Protein AF-A0A1H1J0T8-F1 (afdb_monomer_lite)

Radius of gyration: 20.22 Å; chains: 1; bounding box: 38×29×60 Å

Structure (mmCIF, N/CA/C/O backbone):
data_AF-A0A1H1J0T8-F1
#
_entry.id   AF-A0A1H1J0T8-F1
#
loop_
_atom_site.group_PDB
_atom_site.id
_atom_site.type_symbol
_atom_site.label_atom_id
_atom_site.label_alt_id
_atom_site.label_comp_id
_atom_site.label_asym_id
_atom_site.label_entity_id
_atom_site.label_seq_id
_atom_site.pdbx_PDB_ins_code
_atom_site.Cartn_x
_atom_site.Cartn_y
_atom_site.Cartn_z
_atom_site.occupancy
_atom_site.B_iso_or_equiv
_atom_site.auth_seq_id
_atom_site.auth_comp_id
_atom_site.auth_asym_id
_atom_site.auth_atom_id
_atom_site.pdbx_PDB_model_num
ATOM 1 N N . MET A 1 1 ? 25.800 -18.029 -51.440 1.00 46.28 1 MET A N 1
ATOM 2 C CA . MET A 1 1 ? 26.613 -17.877 -50.205 1.00 46.28 1 MET A CA 1
ATOM 3 C C . MET A 1 1 ? 26.675 -16.375 -49.922 1.00 46.28 1 MET A C 1
ATOM 5 O O . MET A 1 1 ? 26.963 -15.665 -50.865 1.00 46.28 1 MET A O 1
ATOM 9 N N . LYS A 1 2 ? 26.339 -15.773 -48.777 1.00 50.72 2 LYS A N 1
ATOM 10 C CA . LYS A 1 2 ? 26.187 -16.196 -47.378 1.00 50.72 2 LYS A CA 1
ATOM 11 C C . LYS A 1 2 ? 24.966 -15.469 -46.773 1.00 50.72 2 LYS A C 1
ATOM 13 O O . LYS A 1 2 ? 24.762 -14.294 -47.054 1.00 50.72 2 LYS A O 1
ATOM 18 N N . LYS A 1 3 ? 24.171 -16.163 -45.953 1.00 53.59 3 LYS A N 1
ATOM 19 C CA . LYS A 1 3 ? 23.136 -15.561 -45.094 1.00 53.59 3 LYS A CA 1
ATOM 20 C C . LYS A 1 3 ? 23.832 -15.093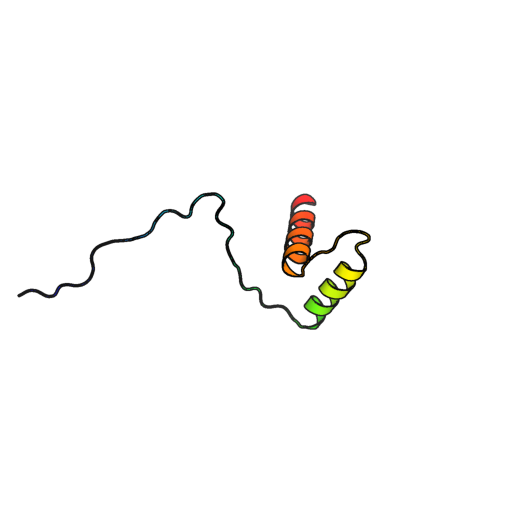 -43.809 1.00 53.59 3 LYS A C 1
ATOM 22 O O . LYS A 1 3 ? 24.522 -15.904 -43.200 1.00 53.59 3 LYS A O 1
ATOM 27 N N . HIS A 1 4 ? 23.680 -13.831 -43.417 1.00 49.03 4 HIS A N 1
ATOM 28 C CA . HIS A 1 4 ? 24.127 -13.327 -42.114 1.00 49.03 4 HIS A CA 1
ATOM 29 C C . HIS A 1 4 ? 22.897 -13.058 -41.238 1.00 49.03 4 HIS A C 1
ATOM 31 O O . HIS A 1 4 ? 22.095 -12.180 -41.536 1.00 49.03 4 HIS A O 1
ATOM 37 N N . LEU A 1 5 ? 22.757 -13.845 -40.174 1.00 56.88 5 LEU A N 1
ATOM 38 C CA . LEU A 1 5 ? 21.858 -13.645 -39.034 1.00 56.88 5 LEU A CA 1
ATOM 39 C C . LEU A 1 5 ? 22.630 -14.101 -37.774 1.00 56.88 5 LEU A C 1
ATOM 41 O O . LEU A 1 5 ? 23.587 -14.866 -37.898 1.00 56.88 5 LEU A O 1
ATOM 45 N N . PRO A 1 6 ? 22.240 -13.655 -36.574 1.00 51.25 6 PRO A N 1
ATOM 46 C CA . PRO A 1 6 ? 22.811 -12.543 -35.828 1.00 51.25 6 PRO A CA 1
ATOM 47 C C . PRO A 1 6 ? 23.833 -13.020 -34.779 1.00 51.25 6 PRO A C 1
ATOM 49 O O . PRO A 1 6 ? 23.624 -14.013 -34.083 1.00 51.25 6 PRO A O 1
ATOM 52 N N . SER A 1 7 ? 24.943 -12.297 -34.632 1.00 48.19 7 SER A N 1
ATOM 53 C CA . SER A 1 7 ? 25.960 -12.619 -33.629 1.00 48.19 7 SER A CA 1
ATOM 54 C C . SER A 1 7 ? 25.596 -12.013 -32.274 1.00 48.19 7 SER A C 1
ATOM 56 O O . SER A 1 7 ? 25.589 -10.798 -32.128 1.00 48.19 7 SER A O 1
ATOM 58 N N . GLY A 1 8 ? 25.343 -12.887 -31.297 1.00 48.31 8 GLY A N 1
ATOM 59 C CA . GLY A 1 8 ? 25.845 -12.741 -29.929 1.00 48.31 8 GLY A CA 1
ATOM 60 C C . GLY A 1 8 ? 25.226 -11.662 -29.039 1.00 48.31 8 GLY A C 1
ATOM 61 O O . GLY A 1 8 ? 25.692 -10.536 -28.996 1.00 48.31 8 GLY A O 1
ATOM 62 N N . SER A 1 9 ? 24.267 -12.082 -28.213 1.00 52.66 9 SER A N 1
ATOM 63 C CA . SER A 1 9 ? 24.293 -11.884 -26.756 1.00 52.66 9 SER A CA 1
ATOM 64 C C . SER A 1 9 ? 24.888 -10.576 -26.199 1.00 52.66 9 SER A C 1
ATOM 66 O O . SER A 1 9 ? 25.870 -10.624 -25.464 1.00 52.66 9 SER A O 1
ATOM 68 N N . ASP A 1 10 ? 24.199 -9.444 -26.362 1.00 50.12 10 ASP A N 1
ATOM 69 C CA . ASP A 1 10 ? 24.364 -8.275 -25.473 1.00 50.12 10 ASP A CA 1
ATOM 70 C C . ASP A 1 10 ? 23.617 -8.497 -24.138 1.00 50.12 10 ASP A C 1
ATOM 72 O O . ASP A 1 10 ? 22.844 -7.678 -23.644 1.00 50.12 10 ASP A O 1
ATOM 76 N N . ARG A 1 11 ? 23.776 -9.687 -23.545 1.00 57.06 11 ARG A N 1
ATOM 77 C CA . ARG A 1 11 ? 23.260 -9.972 -22.203 1.00 57.06 11 ARG A CA 1
ATOM 78 C C . ARG A 1 11 ? 24.279 -9.460 -21.206 1.00 57.06 11 ARG A C 1
ATOM 80 O O . ARG A 1 11 ? 24.992 -10.238 -20.575 1.00 57.06 11 ARG A O 1
ATOM 87 N N . LYS A 1 12 ? 24.345 -8.137 -21.073 1.00 61.91 12 LYS A N 1
ATOM 88 C CA . LYS A 1 12 ? 24.979 -7.511 -19.916 1.00 61.91 12 LYS A CA 1
ATOM 89 C C . LYS A 1 12 ? 24.355 -8.160 -18.667 1.00 61.91 12 LYS A C 1
ATOM 91 O O . LYS A 1 12 ? 23.123 -8.178 -18.567 1.00 61.91 12 LYS A O 1
ATOM 96 N N . PRO A 1 13 ? 25.137 -8.770 -17.760 1.00 60.62 13 PRO A N 1
ATOM 97 C CA . PRO A 1 13 ? 24.573 -9.338 -16.543 1.00 60.62 13 PRO A CA 1
ATOM 98 C C . PRO A 1 13 ? 23.828 -8.223 -15.797 1.00 60.62 13 PRO A C 1
ATOM 100 O O . PRO A 1 13 ? 24.336 -7.097 -15.747 1.00 60.62 13 PRO A O 1
ATOM 103 N N . PRO A 1 14 ? 22.613 -8.476 -15.272 1.00 59.19 14 PRO A N 1
ATOM 104 C CA . PRO A 1 14 ? 21.873 -7.446 -14.564 1.00 59.19 14 PRO A CA 1
ATOM 105 C C . PRO A 1 14 ? 22.735 -6.974 -13.398 1.00 59.19 14 PRO A C 1
ATOM 107 O O . PRO A 1 14 ? 23.107 -7.772 -12.538 1.00 59.19 14 PRO A O 1
ATOM 110 N N . MET A 1 15 ? 23.080 -5.687 -13.409 1.00 57.94 15 MET A N 1
ATOM 111 C CA . MET A 1 15 ? 23.842 -5.049 -12.345 1.00 57.94 15 MET A CA 1
ATOM 112 C C . MET A 1 15 ? 23.147 -5.360 -11.017 1.00 57.94 15 MET A C 1
ATOM 114 O O . MET A 1 15 ? 21.949 -5.099 -10.866 1.00 57.94 15 MET A O 1
ATOM 118 N N . ALA A 1 16 ? 23.865 -5.991 -10.086 1.00 52.81 16 ALA A N 1
ATOM 119 C CA . ALA A 1 16 ? 23.347 -6.224 -8.748 1.00 52.81 16 ALA A CA 1
ATOM 120 C C . ALA A 1 16 ? 23.001 -4.853 -8.147 1.00 52.81 16 ALA A C 1
ATOM 122 O O . ALA A 1 16 ? 23.864 -3.983 -8.063 1.00 52.81 16 ALA A O 1
ATOM 123 N N . GLY A 1 17 ? 21.721 -4.637 -7.832 1.00 56.41 17 GLY A N 1
ATOM 124 C CA . GLY A 1 17 ? 21.199 -3.340 -7.388 1.00 56.41 17 GLY A CA 1
ATOM 125 C C . GLY A 1 17 ? 20.417 -2.537 -8.435 1.00 56.41 17 GLY A C 1
ATOM 126 O O . GLY A 1 17 ? 19.964 -1.443 -8.122 1.00 56.41 17 GLY A O 1
ATOM 127 N N . ALA A 1 18 ? 20.207 -3.046 -9.655 1.00 64.56 18 ALA A N 1
ATOM 128 C CA . ALA A 1 18 ? 19.304 -2.392 -10.601 1.00 64.56 18 ALA A CA 1
ATOM 129 C C . ALA A 1 18 ? 17.848 -2.491 -10.113 1.00 64.56 18 ALA A C 1
ATOM 131 O O . ALA A 1 18 ? 17.314 -3.598 -9.984 1.00 64.56 18 ALA A O 1
ATOM 132 N N . GLU A 1 19 ? 17.200 -1.345 -9.872 1.00 70.12 19 GLU A N 1
ATOM 133 C CA . GLU A 1 19 ? 15.757 -1.293 -9.641 1.00 70.12 19 GLU A CA 1
ATOM 134 C C . GLU A 1 19 ? 15.035 -1.947 -10.821 1.00 70.12 19 GLU A C 1
ATOM 136 O O . GLU A 1 19 ? 15.112 -1.503 -11.968 1.00 70.12 19 GLU A O 1
ATOM 141 N N . ARG A 1 20 ? 14.338 -3.049 -10.538 1.00 80.12 20 ARG A N 1
ATOM 142 C CA . ARG A 1 20 ? 13.518 -3.737 -11.530 1.00 80.12 20 ARG A CA 1
ATOM 143 C C . ARG A 1 20 ? 12.107 -3.192 -11.448 1.00 80.12 20 ARG A C 1
ATOM 145 O O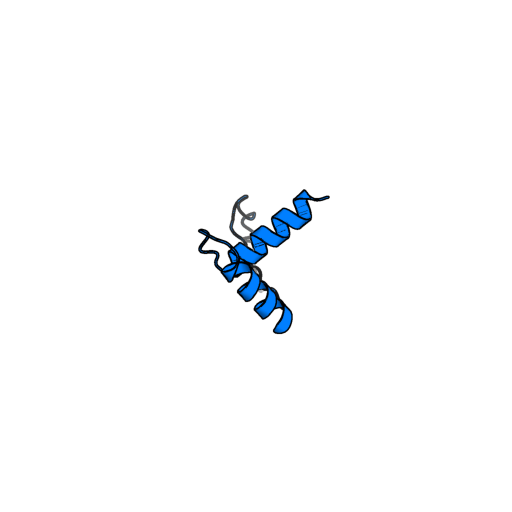 . ARG A 1 20 ? 11.443 -3.313 -10.422 1.00 80.12 20 ARG A O 1
ATOM 152 N N . THR A 1 21 ? 11.645 -2.626 -12.555 1.00 84.94 21 THR A N 1
ATOM 153 C CA . THR A 1 21 ? 10.229 -2.297 -12.701 1.00 84.94 21 THR A CA 1
ATOM 154 C C . THR A 1 21 ? 9.460 -3.591 -12.927 1.00 84.94 21 THR A C 1
ATOM 156 O O . THR A 1 21 ? 9.780 -4.357 -13.837 1.00 84.94 21 THR A O 1
ATOM 159 N N . ILE A 1 22 ? 8.448 -3.832 -12.097 1.00 85.75 22 ILE A N 1
ATOM 160 C CA . ILE A 1 22 ? 7.503 -4.934 -12.264 1.00 85.75 22 ILE A CA 1
ATOM 161 C C . ILE A 1 22 ? 6.102 -4.366 -12.452 1.00 85.75 22 ILE A C 1
ATOM 163 O O . ILE A 1 22 ? 5.712 -3.407 -11.787 1.00 85.75 22 ILE A O 1
ATOM 167 N N . SER A 1 23 ? 5.337 -4.963 -13.358 1.00 88.31 23 SER A N 1
ATOM 168 C CA . SER A 1 23 ? 3.918 -4.657 -13.518 1.00 88.31 23 SER A CA 1
ATOM 169 C C . SER A 1 23 ? 3.104 -5.696 -12.761 1.00 88.31 23 SER A C 1
ATOM 171 O O . SER A 1 23 ? 3.205 -6.888 -13.042 1.00 88.31 23 SER A O 1
ATOM 173 N N . VAL A 1 24 ? 2.291 -5.244 -11.810 1.00 86.56 24 VAL A N 1
ATOM 174 C CA . VAL A 1 24 ? 1.420 -6.106 -11.005 1.00 86.56 24 VAL A CA 1
ATOM 175 C C . VAL A 1 24 ? -0.027 -5.819 -11.387 1.00 86.56 24 VAL A C 1
ATOM 177 O O . VAL A 1 24 ? -0.436 -4.661 -11.449 1.00 86.56 24 VAL A O 1
ATOM 180 N N . ARG A 1 25 ? -0.802 -6.870 -11.664 1.00 91.75 25 ARG A N 1
ATOM 181 C CA . ARG A 1 25 ? -2.254 -6.762 -11.850 1.00 91.75 25 ARG A CA 1
ATOM 182 C C . ARG A 1 25 ? -2.941 -7.062 -10.526 1.00 91.75 25 ARG A C 1
ATOM 184 O O . ARG A 1 25 ? -2.653 -8.084 -9.913 1.00 91.75 25 ARG A O 1
ATOM 191 N N . MET A 1 26 ? -3.830 -6.171 -10.108 1.00 90.25 26 MET A N 1
ATOM 192 C CA . MET A 1 26 ? -4.591 -6.270 -8.864 1.00 90.25 26 MET A CA 1
ATOM 193 C C . MET A 1 26 ? -6.043 -5.892 -9.133 1.00 90.25 26 MET A C 1
ATOM 195 O O . MET A 1 26 ? -6.317 -5.138 -10.071 1.00 90.25 26 MET A O 1
ATOM 199 N N . ASN A 1 27 ? -6.961 -6.393 -8.311 1.00 96.06 27 ASN A N 1
ATOM 200 C CA . ASN A 1 27 ? -8.352 -5.970 -8.392 1.00 96.06 27 ASN A CA 1
ATOM 201 C C . ASN A 1 27 ? -8.506 -4.547 -7.847 1.00 96.06 27 ASN A C 1
ATOM 203 O O . ASN A 1 27 ? -7.745 -4.101 -6.987 1.00 96.06 27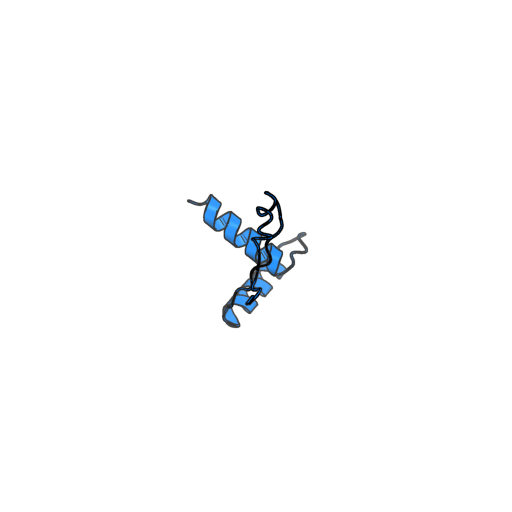 ASN A O 1
ATOM 207 N N . GLU A 1 28 ? -9.534 -3.838 -8.311 1.00 95.06 28 GLU A N 1
ATOM 208 C CA . GLU A 1 28 ? -9.788 -2.462 -7.872 1.00 95.06 28 GLU A CA 1
ATOM 209 C C . GLU A 1 28 ? -10.013 -2.368 -6.354 1.00 95.06 28 GLU A C 1
ATOM 211 O O . GLU A 1 28 ? -9.525 -1.442 -5.708 1.00 95.06 28 GLU A O 1
ATOM 216 N N . SER A 1 29 ? -10.687 -3.357 -5.761 1.00 95.31 29 SER A N 1
ATOM 217 C CA . SER A 1 29 ? -10.902 -3.430 -4.312 1.00 95.31 29 SER A CA 1
ATOM 218 C C . SER A 1 29 ? -9.594 -3.482 -3.518 1.00 95.31 29 SER A C 1
ATOM 220 O O . SER A 1 29 ? -9.487 -2.823 -2.483 1.00 95.31 29 SER A O 1
ATOM 222 N N . ASP A 1 30 ? -8.587 -4.201 -4.021 1.00 92.50 30 ASP A N 1
ATOM 223 C CA . ASP A 1 30 ? -7.278 -4.317 -3.370 1.00 92.50 30 ASP A CA 1
ATOM 224 C C . ASP A 1 30 ? -6.495 -3.004 -3.488 1.00 92.50 30 ASP A C 1
ATOM 226 O O . ASP A 1 30 ? -5.879 -2.549 -2.526 1.00 92.50 30 ASP A O 1
ATOM 230 N N . LEU A 1 31 ? -6.584 -2.334 -4.643 1.00 91.94 31 LEU A N 1
ATOM 231 C CA . LEU A 1 31 ? -5.992 -1.007 -4.836 1.00 91.94 31 LEU A CA 1
ATOM 232 C C . LEU A 1 31 ? -6.611 0.028 -3.887 1.00 91.94 31 LEU A C 1
ATOM 234 O O . LEU A 1 31 ? -5.888 0.788 -3.245 1.00 91.94 31 LEU A O 1
ATOM 238 N N . ARG A 1 32 ? -7.940 0.010 -3.724 1.00 94.75 32 ARG A N 1
ATOM 239 C CA . ARG A 1 32 ? -8.644 0.880 -2.767 1.00 94.75 32 ARG A CA 1
ATOM 240 C C . ARG A 1 32 ? -8.273 0.571 -1.319 1.00 94.75 32 ARG A C 1
ATOM 242 O O . ARG A 1 32 ? -8.259 1.473 -0.481 1.00 94.75 32 ARG A O 1
ATOM 249 N N . PHE A 1 33 ? -8.012 -0.694 -0.994 1.00 93.56 33 PHE A N 1
ATOM 250 C CA . PHE A 1 33 ? -7.503 -1.066 0.322 1.00 93.56 33 PHE A CA 1
ATOM 251 C C . PHE A 1 33 ? -6.124 -0.442 0.570 1.00 93.56 33 PHE A C 1
ATOM 253 O O . PHE A 1 33 ? -5.945 0.210 1.597 1.00 93.56 33 PHE A O 1
ATOM 260 N N . ILE A 1 34 ? -5.202 -0.562 -0.392 1.00 92.56 34 ILE A N 1
ATOM 261 C CA . ILE A 1 34 ? -3.863 0.040 -0.306 1.00 92.56 34 ILE A CA 1
ATOM 262 C C . ILE A 1 34 ? -3.962 1.561 -0.144 1.00 92.56 34 ILE A C 1
ATOM 264 O O . ILE A 1 34 ? -3.309 2.119 0.732 1.00 92.56 34 ILE A O 1
ATOM 268 N N . ASP A 1 35 ? -4.822 2.230 -0.915 1.00 92.62 35 ASP A N 1
ATOM 269 C CA . ASP A 1 35 ? -5.021 3.681 -0.803 1.00 92.62 35 ASP A CA 1
ATOM 270 C C . ASP A 1 35 ? -5.492 4.105 0.589 1.00 92.62 35 ASP A C 1
ATOM 272 O O . ASP A 1 35 ? -4.963 5.054 1.170 1.00 92.62 35 ASP A O 1
ATOM 276 N N . ARG A 1 36 ? -6.465 3.383 1.157 1.00 93.62 36 ARG A N 1
ATOM 277 C CA . ARG A 1 36 ? -6.938 3.659 2.520 1.00 93.62 36 ARG A CA 1
ATOM 278 C C . ARG A 1 36 ? -5.847 3.416 3.554 1.00 93.62 36 ARG A C 1
ATOM 280 O O . ARG A 1 36 ? -5.704 4.223 4.467 1.00 93.62 36 ARG A O 1
ATOM 287 N N . TRP A 1 37 ? -5.074 2.345 3.397 1.00 91.88 37 TRP A N 1
ATOM 288 C CA . TRP A 1 37 ? -3.954 2.048 4.282 1.00 91.88 37 TRP A CA 1
ATOM 289 C C . TRP A 1 37 ? -2.878 3.144 4.232 1.00 91.88 37 TRP A C 1
ATOM 291 O O . TRP A 1 37 ? -2.395 3.546 5.287 1.00 91.88 37 TRP A O 1
ATOM 301 N N . ILE A 1 38 ? -2.560 3.688 3.047 1.00 92.81 38 ILE A N 1
ATOM 302 C CA . ILE A 1 38 ? -1.609 4.804 2.877 1.00 92.81 38 ILE A CA 1
ATOM 303 C C . ILE A 1 38 ? -2.072 6.044 3.645 1.00 92.81 38 ILE A C 1
ATOM 305 O O . ILE A 1 38 ? -1.284 6.645 4.370 1.00 92.81 38 ILE A O 1
ATOM 309 N N . VAL A 1 39 ? -3.352 6.416 3.525 1.00 91.00 39 VAL A N 1
ATOM 310 C CA . VAL A 1 39 ? -3.924 7.575 4.240 1.00 91.00 39 VAL A CA 1
ATOM 311 C C . VAL A 1 39 ? -3.823 7.409 5.761 1.00 91.00 39 VAL A C 1
ATOM 313 O O . VAL A 1 39 ? -3.708 8.394 6.485 1.00 91.00 39 VAL A O 1
ATOM 316 N N . GLN A 1 40 ? -3.838 6.167 6.247 1.00 89.75 40 GLN A N 1
ATOM 317 C CA . GLN A 1 40 ? -3.719 5.840 7.665 1.00 89.75 40 GLN A CA 1
ATOM 318 C C . GLN A 1 40 ? -2.275 5.832 8.188 1.00 89.75 40 GLN A C 1
ATOM 320 O O . GLN A 1 40 ? -2.104 5.615 9.383 1.00 89.75 40 GLN A O 1
ATOM 325 N N . GLN A 1 41 ? -1.249 6.069 7.357 1.00 83.81 41 GLN A N 1
ATOM 326 C CA . GLN A 1 41 ? 0.149 6.145 7.802 1.00 83.81 4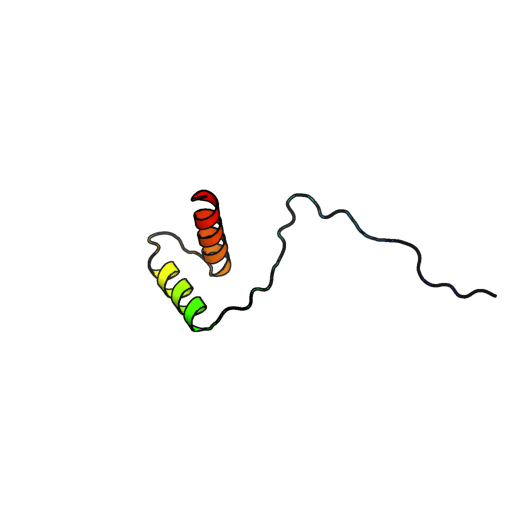1 GLN A CA 1
ATOM 327 C C . GLN A 1 41 ? 0.515 7.585 8.215 1.00 83.81 41 GLN A C 1
ATOM 329 O O . GLN A 1 41 ? 0.825 8.416 7.354 1.00 83.81 41 GLN A O 1
ATOM 334 N N . PRO A 1 42 ? 0.499 7.936 9.517 1.00 77.88 42 PRO A N 1
ATOM 335 C CA . PRO A 1 42 ? 0.830 9.287 9.953 1.00 77.88 42 PRO A CA 1
ATOM 336 C C . PRO A 1 42 ? 2.304 9.608 9.667 1.00 77.88 42 PRO A C 1
ATOM 338 O O . PRO A 1 42 ? 3.205 8.856 10.028 1.00 77.88 42 PRO A O 1
ATOM 341 N N . GLY A 1 43 ? 2.558 10.750 9.024 1.00 77.25 43 GLY A N 1
ATOM 342 C CA . GLY A 1 43 ? 3.911 11.274 8.788 1.00 77.25 43 GLY A CA 1
ATOM 343 C C . GLY A 1 43 ? 4.671 10.664 7.603 1.00 77.25 43 GLY A C 1
ATOM 344 O O . GLY A 1 43 ? 5.720 11.187 7.233 1.00 77.25 43 GLY A O 1
ATOM 345 N N . LEU A 1 44 ? 4.138 9.624 6.957 1.00 77.81 44 LEU A N 1
ATOM 346 C CA . LEU A 1 44 ? 4.755 8.956 5.809 1.00 77.81 44 LEU A CA 1
ATOM 347 C C . LEU A 1 44 ? 3.972 9.267 4.528 1.00 77.81 44 LEU A C 1
ATOM 349 O O . LEU A 1 44 ? 2.884 8.745 4.299 1.00 77.81 44 LEU A O 1
ATOM 353 N N . LYS A 1 45 ? 4.538 10.103 3.650 1.00 80.44 45 LYS A N 1
ATOM 354 C CA . LYS A 1 45 ? 4.025 10.274 2.280 1.00 80.44 45 LYS A CA 1
ATOM 355 C C . LYS A 1 45 ? 4.465 9.087 1.422 1.00 80.44 45 LYS A C 1
ATOM 357 O O . LYS A 1 45 ? 5.441 9.182 0.685 1.00 80.44 45 LYS A O 1
ATOM 362 N N . LEU A 1 46 ? 3.758 7.967 1.545 1.00 84.56 46 LEU A N 1
ATOM 363 C CA . LEU A 1 46 ? 4.007 6.780 0.731 1.00 84.56 46 LEU A CA 1
ATOM 364 C C . LEU A 1 46 ? 3.308 6.898 -0.621 1.00 84.56 46 LEU A C 1
ATOM 366 O O . LEU A 1 46 ? 2.119 7.209 -0.706 1.00 84.56 46 LEU A O 1
ATOM 370 N N . SER A 1 47 ? 4.046 6.605 -1.687 1.00 89.94 47 SER A N 1
ATOM 371 C CA . SER A 1 47 ? 3.437 6.311 -2.978 1.00 89.94 47 SER A CA 1
ATOM 372 C C . SER A 1 47 ? 2.831 4.898 -2.956 1.00 89.94 47 SER A C 1
ATOM 374 O O . SER A 1 47 ? 3.224 4.055 -2.148 1.00 89.94 47 SER A O 1
ATOM 376 N N . ARG A 1 48 ? 1.894 4.593 -3.864 1.00 89.44 48 ARG A N 1
ATOM 377 C CA . ARG A 1 48 ? 1.361 3.223 -4.017 1.00 89.44 48 ARG A CA 1
ATOM 378 C C . ARG A 1 48 ? 2.449 2.149 -4.168 1.00 89.44 48 ARG A C 1
ATOM 380 O O . ARG A 1 48 ? 2.370 1.158 -3.445 1.00 89.44 48 ARG A O 1
ATOM 387 N N . PRO A 1 49 ? 3.445 2.281 -5.068 1.00 90.44 49 PRO A N 1
ATOM 388 C CA . PRO A 1 49 ? 4.484 1.261 -5.178 1.00 90.44 49 PRO A CA 1
ATOM 389 C C . PRO A 1 49 ? 5.336 1.146 -3.908 1.00 90.44 49 PRO A C 1
ATOM 391 O O . PRO A 1 49 ? 5.695 0.028 -3.548 1.00 90.44 49 PRO A O 1
ATOM 394 N N . ASP A 1 50 ? 5.606 2.243 -3.194 1.00 90.00 50 ASP A N 1
ATOM 395 C CA . ASP A 1 50 ? 6.332 2.186 -1.915 1.00 90.00 50 ASP A CA 1
ATOM 396 C C . ASP A 1 50 ? 5.526 1.469 -0.830 1.00 90.00 50 ASP A C 1
ATOM 398 O O . ASP A 1 50 ? 6.058 0.609 -0.131 1.00 90.00 50 ASP A O 1
ATOM 402 N N . ALA A 1 51 ? 4.224 1.747 -0.742 1.00 91.50 51 ALA A N 1
ATOM 403 C CA . ALA A 1 51 ? 3.318 1.054 0.166 1.00 91.50 51 ALA A CA 1
ATOM 404 C C . ALA A 1 51 ? 3.291 -0.456 -0.106 1.00 91.50 51 ALA A C 1
ATOM 406 O O . ALA A 1 51 ? 3.413 -1.259 0.816 1.00 91.50 51 ALA A O 1
ATOM 407 N N . VAL A 1 52 ? 3.204 -0.859 -1.378 1.00 91.06 52 VAL A N 1
ATOM 408 C CA . VAL A 1 52 ? 3.252 -2.277 -1.766 1.00 91.06 52 VAL A CA 1
ATOM 409 C C . VAL A 1 52 ? 4.595 -2.905 -1.392 1.00 91.06 52 VAL A C 1
ATOM 411 O O . VAL A 1 52 ? 4.616 -3.997 -0.824 1.00 91.06 52 VAL A O 1
ATOM 414 N N . ARG A 1 53 ? 5.718 -2.221 -1.655 1.00 89.69 53 ARG A N 1
ATOM 415 C CA . ARG A 1 53 ? 7.055 -2.688 -1.248 1.00 89.69 53 ARG A CA 1
ATOM 416 C C . ARG A 1 53 ? 7.126 -2.897 0.268 1.00 89.69 53 ARG A C 1
ATOM 418 O O . ARG A 1 53 ? 7.623 -3.932 0.704 1.00 89.69 53 ARG A O 1
ATOM 425 N N . GLN A 1 54 ? 6.596 -1.964 1.058 1.00 90.00 54 GLN A N 1
ATOM 426 C CA . GLN A 1 54 ? 6.601 -2.043 2.518 1.00 90.00 54 GLN A CA 1
ATOM 427 C C . GLN A 1 54 ? 5.738 -3.196 3.043 1.00 90.00 54 GLN A C 1
ATOM 429 O O . GLN A 1 54 ? 6.200 -3.961 3.886 1.00 90.00 54 GLN A O 1
ATOM 434 N N . LEU A 1 55 ? 4.526 -3.372 2.509 1.00 89.56 55 LEU A N 1
ATOM 435 C CA . LEU A 1 55 ? 3.640 -4.477 2.886 1.00 89.56 55 LEU A CA 1
ATOM 436 C C . LEU A 1 55 ? 4.272 -5.842 2.579 1.00 89.56 55 LEU A C 1
ATOM 438 O O . LEU A 1 55 ? 4.206 -6.756 3.399 1.00 89.56 55 LEU A O 1
ATOM 442 N N . ILE A 1 56 ? 4.926 -5.976 1.421 1.00 90.06 56 ILE A N 1
ATOM 443 C CA . ILE A 1 56 ? 5.648 -7.201 1.055 1.00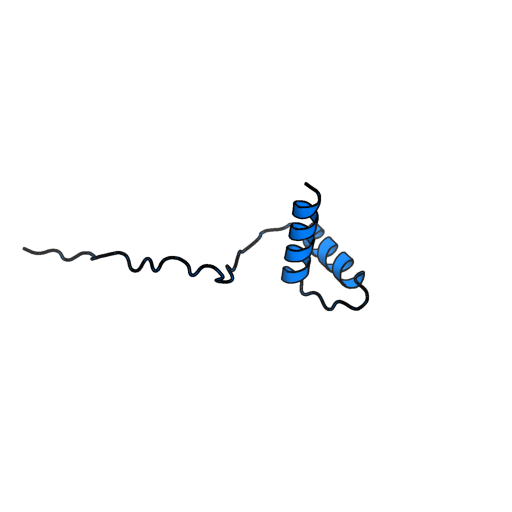 90.06 56 ILE A CA 1
ATOM 444 C C . ILE A 1 56 ? 6.837 -7.425 1.995 1.00 90.06 56 ILE A C 1
ATOM 446 O O . ILE A 1 56 ? 7.023 -8.539 2.479 1.00 90.06 56 ILE A O 1
ATOM 450 N N . ALA A 1 57 ? 7.629 -6.386 2.272 1.00 91.12 57 ALA A N 1
ATOM 451 C CA . ALA A 1 57 ? 8.771 -6.486 3.177 1.00 91.12 57 ALA A CA 1
ATOM 452 C C . ALA A 1 57 ? 8.339 -6.925 4.586 1.00 91.12 57 ALA A C 1
ATOM 454 O O . ALA A 1 57 ? 8.953 -7.820 5.163 1.00 91.12 57 ALA A O 1
ATOM 455 N N . GLU A 1 58 ? 7.249 -6.358 5.108 1.00 90.62 58 GLU A N 1
ATOM 456 C CA . GLU A 1 58 ? 6.691 -6.740 6.40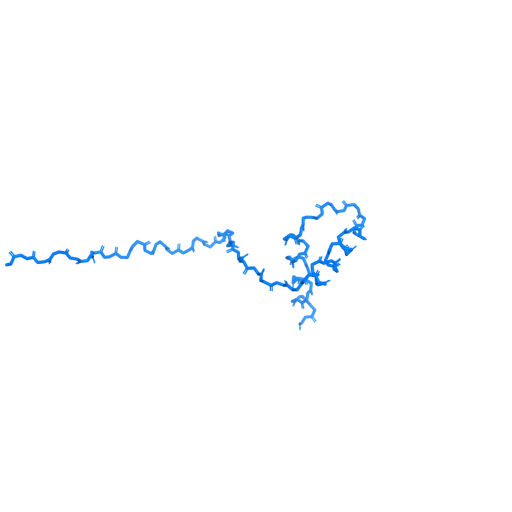5 1.00 90.62 58 GLU A CA 1
ATOM 457 C C . GLU A 1 58 ? 6.191 -8.193 6.408 1.00 90.62 58 GLU A C 1
ATOM 459 O O . GLU A 1 58 ? 6.476 -8.943 7.340 1.00 90.62 58 GLU A O 1
ATOM 464 N N . ALA A 1 59 ? 5.492 -8.624 5.353 1.00 91.38 59 ALA A N 1
ATOM 465 C CA . ALA A 1 59 ? 5.016 -10.001 5.232 1.00 91.38 59 ALA A CA 1
ATOM 466 C C . ALA A 1 59 ? 6.168 -11.019 5.177 1.00 91.38 59 ALA A C 1
ATOM 468 O O . ALA A 1 59 ? 6.065 -12.098 5.758 1.00 91.38 59 ALA A O 1
ATOM 469 N N . LEU A 1 60 ? 7.270 -10.676 4.504 1.00 93.19 60 LEU A N 1
ATOM 470 C CA . LEU A 1 60 ? 8.462 -11.521 4.427 1.00 93.19 60 LEU A CA 1
ATOM 471 C C . LEU A 1 60 ? 9.234 -11.571 5.750 1.00 93.19 60 LEU A C 1
ATOM 473 O O . LEU A 1 60 ? 9.775 -12.618 6.083 1.00 93.19 60 LEU A O 1
ATOM 477 N N . ALA A 1 61 ? 9.275 -10.469 6.502 1.00 92.94 61 ALA A N 1
ATOM 478 C CA . ALA A 1 61 ? 9.976 -10.392 7.784 1.00 92.94 61 ALA A CA 1
ATOM 479 C C . ALA A 1 61 ? 9.274 -11.162 8.919 1.00 92.94 61 ALA A C 1
ATOM 481 O O . ALA A 1 61 ? 9.907 -11.499 9.914 1.00 92.94 61 ALA A O 1
ATOM 482 N N . ARG A 1 62 ? 7.969 -11.436 8.787 1.00 87.12 62 ARG A N 1
ATOM 483 C CA . ARG A 1 62 ? 7.171 -12.201 9.764 1.00 87.12 62 ARG A CA 1
ATOM 484 C C . ARG A 1 62 ? 7.314 -13.730 9.626 1.00 87.12 62 ARG A C 1
ATOM 486 O O . ARG A 1 62 ? 6.630 -14.450 10.351 1.00 87.12 62 ARG A O 1
ATOM 493 N N . LYS A 1 63 ? 8.128 -14.216 8.686 1.00 54.28 63 LYS A N 1
ATOM 494 C CA . LYS A 1 63 ? 8.335 -15.640 8.383 1.00 54.28 63 LYS A CA 1
ATOM 495 C C . LYS A 1 63 ? 9.611 -16.167 9.030 1.00 54.28 63 LYS A C 1
ATOM 497 O O . LYS A 1 63 ? 9.577 -17.338 9.467 1.00 54.28 63 LYS A O 1
#

pLDDT: mean 78.46, std 16.75, range [46.28, 96.06]

Foldseek 3Di:
DDDDDDDDDPPPPPPVPDDDDDDDDDDPVVLVVLVVVCVVDPPDPDDSVRSVVVVVVVVVVVD

Secondary structure (DSSP, 8-state):
-----------PPPPTTPPPP------HHHHHHHHHHHHTSTT----HHHHHHHHHHHHHHT-

Sequence (63 aa):
MKKHLPSGSDRKPPMAGAERTISVRMNESDLRFIDRWIVQQPGLKLSRPDAVRQLIAEALARK